Protein AF-A0A7G6Y543-F1 (afdb_monomer_lite)

Foldseek 3Di:
DDDDDPLCVVVLVVCVVVVVPVLSVVLVVDLVQAAFDPQPPVNVVVVVVCVVVPPPPPPPDDPPPCSPRHDHQDDLSSLVCSLVSSLVVLLVVLVVVLVVVVVVVVVVVVVCVVVPPPDDDPPPDFDWDDDPPPPPDTDTNVNSVVSNVCSVVSSVVSVVSSCVSSVVDDD

Structure (mmCIF, N/CA/C/O backbone):
data_AF-A0A7G6Y543-F1
#
_entry.id   AF-A0A7G6Y543-F1
#
loop_
_atom_site.group_PDB
_atom_site.id
_atom_site.type_symbol
_atom_site.label_atom_id
_atom_site.label_alt_id
_atom_site.label_comp_id
_atom_site.label_asym_id
_atom_site.label_entity_id
_atom_site.label_seq_id
_atom_site.pdbx_PDB_ins_code
_atom_site.Cartn_x
_atom_site.Cartn_y
_atom_site.Cartn_z
_atom_site.occupancy
_atom_site.B_iso_or_equiv
_atom_site.auth_seq_id
_atom_site.auth_comp_id
_atom_site.auth_asym_id
_atom_site.auth_atom_id
_atom_site.pdbx_PDB_model_num
ATOM 1 N N . MET A 1 1 ? 1.337 12.182 19.783 1.00 56.22 1 MET A N 1
ATOM 2 C CA . MET A 1 1 ? 1.439 10.966 18.945 1.00 56.22 1 MET A CA 1
ATOM 3 C C . MET A 1 1 ? 0.120 10.226 19.012 1.00 56.22 1 MET A C 1
ATOM 5 O O . MET A 1 1 ? -0.331 9.944 20.117 1.00 56.22 1 MET A O 1
ATOM 9 N N . ALA A 1 2 ? -0.499 9.945 17.866 1.00 63.97 2 ALA A N 1
ATOM 10 C CA . ALA A 1 2 ? -1.679 9.088 17.820 1.00 63.97 2 ALA A CA 1
ATOM 11 C C . ALA A 1 2 ? -1.285 7.650 18.199 1.00 63.97 2 ALA A C 1
ATOM 13 O O . ALA A 1 2 ? -0.261 7.135 17.743 1.00 63.97 2 ALA A O 1
ATOM 14 N N . ALA A 1 3 ? -2.068 7.014 19.071 1.00 79.00 3 ALA A N 1
ATOM 15 C CA . ALA A 1 3 ? -1.944 5.582 19.310 1.00 79.00 3 ALA A CA 1
ATOM 16 C C . ALA A 1 3 ? -2.518 4.829 18.102 1.00 79.00 3 ALA A C 1
ATOM 18 O O . ALA A 1 3 ? -3.533 5.245 17.543 1.00 79.00 3 ALA A O 1
ATOM 19 N N . ILE A 1 4 ? -1.864 3.737 17.709 1.00 84.12 4 ILE A N 1
ATOM 20 C CA . ILE A 1 4 ? -2.336 2.883 16.616 1.00 84.12 4 ILE A CA 1
ATOM 21 C C . ILE A 1 4 ? -3.578 2.135 17.098 1.00 84.12 4 ILE A C 1
ATOM 23 O O . ILE A 1 4 ? -3.546 1.494 18.155 1.00 84.12 4 ILE A O 1
ATOM 27 N N . ASP A 1 5 ? -4.660 2.204 16.328 1.00 88.12 5 ASP A N 1
ATOM 28 C CA . ASP A 1 5 ? -5.844 1.393 16.563 1.00 88.12 5 ASP A CA 1
ATOM 29 C C . ASP A 1 5 ? -5.482 -0.093 16.433 1.00 88.12 5 ASP A C 1
ATOM 31 O O . ASP A 1 5 ? -4.973 -0.553 15.411 1.00 88.12 5 ASP A O 1
ATOM 35 N N . ARG A 1 6 ? -5.760 -0.874 17.482 1.00 90.38 6 ARG A N 1
ATOM 36 C CA . ARG A 1 6 ? -5.457 -2.313 17.518 1.00 90.38 6 ARG A CA 1
ATOM 37 C C . ARG A 1 6 ? -6.166 -3.092 16.414 1.00 90.38 6 ARG A C 1
ATOM 39 O O . ARG A 1 6 ? -5.702 -4.162 16.037 1.00 90.38 6 ARG A O 1
ATOM 46 N N . ARG A 1 7 ? -7.264 -2.561 15.879 1.00 92.19 7 ARG A N 1
ATOM 47 C CA . ARG A 1 7 ? -7.996 -3.145 14.753 1.00 92.19 7 ARG A CA 1
ATOM 48 C C . ARG A 1 7 ? -7.193 -3.154 13.447 1.00 92.19 7 ARG A C 1
ATOM 50 O O . ARG A 1 7 ? -7.531 -3.919 12.552 1.00 92.19 7 ARG A O 1
ATOM 57 N N . LEU A 1 8 ? -6.117 -2.369 13.350 1.00 91.69 8 LEU A N 1
ATOM 58 C CA . LEU A 1 8 ? -5.184 -2.386 12.218 1.00 91.69 8 LE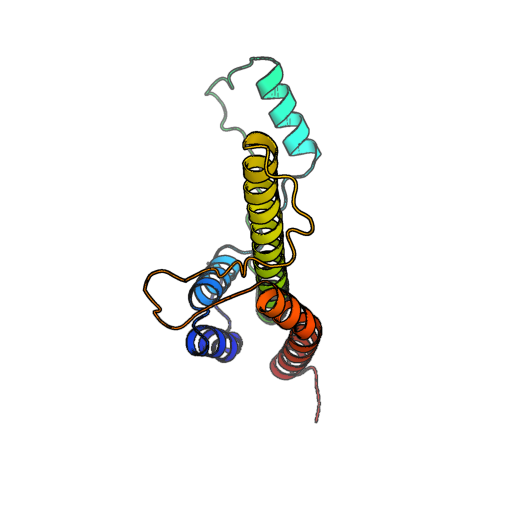U A CA 1
ATOM 59 C C . LEU A 1 8 ? -4.128 -3.494 12.300 1.00 91.69 8 LEU A C 1
ATOM 61 O O . LEU A 1 8 ? -3.477 -3.774 11.297 1.00 91.69 8 LEU A O 1
ATOM 65 N N . ILE A 1 9 ? -3.953 -4.132 13.462 1.00 92.06 9 ILE A N 1
ATOM 66 C CA . ILE A 1 9 ? -2.926 -5.168 13.658 1.00 92.06 9 ILE A CA 1
ATOM 67 C C . ILE A 1 9 ? -3.033 -6.292 12.612 1.00 92.06 9 ILE A C 1
ATOM 69 O O . ILE A 1 9 ? -2.009 -6.589 12.005 1.00 92.06 9 ILE A O 1
ATOM 73 N N . PRO A 1 10 ? -4.221 -6.851 12.296 1.00 93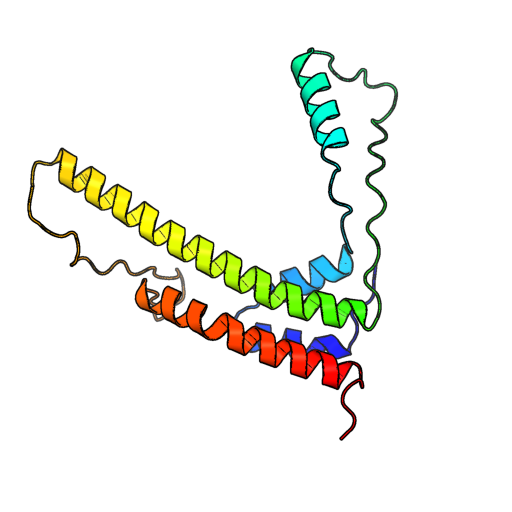.81 10 PRO A N 1
ATOM 74 C CA . PRO A 1 10 ? -4.328 -7.908 11.287 1.00 93.81 10 PRO A CA 1
ATOM 75 C C . PRO A 1 10 ? -3.854 -7.482 9.890 1.00 93.81 10 PRO A C 1
ATOM 77 O O . PRO A 1 10 ? -3.277 -8.287 9.159 1.00 93.81 10 PRO A O 1
ATOM 80 N N . LEU A 1 11 ? -4.072 -6.216 9.511 1.00 93.38 11 LEU A N 1
ATOM 81 C CA . LEU A 1 11 ? -3.586 -5.676 8.240 1.00 93.38 11 LEU A CA 1
ATOM 82 C C . LEU A 1 11 ? -2.056 -5.579 8.247 1.00 93.3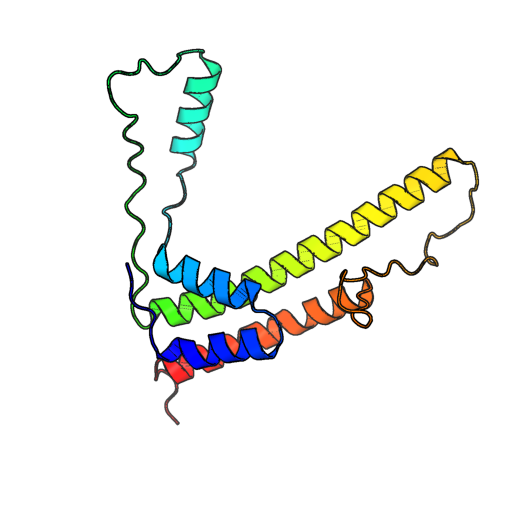8 11 LEU A C 1
ATOM 84 O O . LEU A 1 11 ? -1.414 -6.026 7.303 1.00 93.38 11 LEU A O 1
ATOM 88 N N . ILE A 1 12 ? -1.475 -5.054 9.329 1.00 92.56 12 ILE A N 1
ATOM 89 C CA . ILE A 1 12 ? -0.019 -4.937 9.503 1.00 92.56 12 ILE A CA 1
ATOM 90 C C . ILE A 1 12 ? 0.644 -6.320 9.462 1.00 92.56 12 ILE A C 1
ATOM 92 O O . ILE A 1 12 ? 1.614 -6.517 8.737 1.00 92.56 12 ILE A O 1
ATOM 96 N N . GLU A 1 13 ? 0.093 -7.294 10.188 1.00 93.56 13 GLU A N 1
ATOM 97 C CA . GLU A 1 13 ? 0.589 -8.674 10.191 1.00 93.56 13 GLU A CA 1
ATOM 98 C C . GLU A 1 13 ? 0.509 -9.310 8.801 1.00 93.56 13 GLU A C 1
ATOM 100 O O . GLU A 1 13 ? 1.435 -10.006 8.393 1.00 93.56 13 GLU A O 1
ATOM 105 N N . THR A 1 14 ? -0.562 -9.036 8.050 1.00 93.94 14 THR A N 1
ATOM 106 C CA . THR A 1 14 ? -0.708 -9.516 6.670 1.00 93.94 14 THR A CA 1
ATOM 107 C C . THR A 1 14 ? 0.370 -8.928 5.761 1.00 93.94 14 THR A C 1
ATOM 109 O O . THR A 1 14 ? 0.970 -9.672 4.992 1.00 93.94 14 THR A O 1
ATOM 112 N N . LEU A 1 15 ? 0.652 -7.624 5.867 1.00 91.62 15 LEU A N 1
ATOM 113 C CA . LEU A 1 15 ? 1.701 -6.959 5.085 1.00 91.62 15 LEU A CA 1
ATOM 114 C C . LEU A 1 15 ? 3.084 -7.558 5.373 1.00 91.62 15 LEU A C 1
ATOM 116 O O . LEU A 1 15 ? 3.800 -7.922 4.443 1.00 91.62 15 LEU A O 1
ATOM 120 N N . THR A 1 16 ? 3.428 -7.743 6.646 1.00 90.44 16 THR A N 1
ATOM 121 C CA . THR A 1 16 ? 4.675 -8.413 7.047 1.00 90.44 16 THR A CA 1
ATOM 122 C C . THR A 1 16 ? 4.728 -9.862 6.557 1.00 90.44 16 THR A C 1
ATOM 124 O O . THR A 1 16 ? 5.751 -10.304 6.042 1.00 90.44 16 THR A O 1
ATOM 127 N N . ALA A 1 17 ? 3.625 -10.612 6.640 1.00 90.88 17 ALA A N 1
ATOM 128 C CA . ALA A 1 17 ? 3.583 -12.009 6.203 1.00 90.88 17 ALA A CA 1
ATOM 129 C C . ALA A 1 17 ? 3.821 -12.187 4.692 1.00 90.88 17 ALA A C 1
ATOM 131 O O . ALA A 1 17 ? 4.316 -13.235 4.279 1.00 90.88 17 ALA A O 1
ATOM 132 N N . VAL A 1 18 ? 3.489 -11.181 3.875 1.00 88.50 18 VAL A N 1
ATOM 133 C CA . VAL A 1 18 ? 3.752 -11.180 2.425 1.00 88.50 18 VAL A CA 1
ATOM 134 C C . VAL A 1 18 ? 5.075 -10.500 2.046 1.00 88.50 18 VAL A C 1
ATOM 136 O O . VAL A 1 18 ? 5.323 -10.285 0.863 1.00 88.50 18 VAL A O 1
ATOM 139 N N . GLY A 1 19 ? 5.921 -10.149 3.022 1.00 86.19 19 GLY A N 1
ATOM 140 C CA . GLY A 1 19 ? 7.210 -9.483 2.788 1.00 86.19 19 GLY A CA 1
ATOM 141 C C . GLY A 1 19 ? 7.103 -7.990 2.455 1.00 86.19 19 GLY A C 1
ATOM 142 O O . GLY A 1 19 ? 8.082 -7.363 2.056 1.00 86.19 19 GLY A O 1
ATOM 143 N N . ALA A 1 20 ? 5.928 -7.382 2.638 1.00 89.56 20 ALA A N 1
ATOM 144 C CA . ALA A 1 20 ? 5.702 -5.948 2.468 1.00 89.56 20 ALA A CA 1
ATOM 145 C C . ALA A 1 20 ? 5.985 -5.169 3.768 1.00 89.56 20 ALA A C 1
ATOM 147 O O . ALA A 1 20 ? 5.234 -4.268 4.146 1.00 89.56 20 ALA A O 1
ATOM 148 N N . ASP A 1 21 ? 7.079 -5.503 4.461 1.00 90.88 21 ASP A N 1
ATOM 149 C CA . ASP A 1 21 ? 7.466 -4.866 5.727 1.00 90.88 21 ASP A CA 1
ATOM 150 C C . ASP A 1 21 ? 7.657 -3.359 5.579 1.00 90.88 21 ASP A C 1
ATOM 152 O O . ASP A 1 21 ? 7.256 -2.587 6.446 1.00 90.88 21 ASP A O 1
ATOM 156 N N . TRP A 1 22 ? 8.221 -2.928 4.449 1.00 92.56 22 TRP A N 1
ATOM 157 C CA . TRP A 1 22 ? 8.384 -1.514 4.120 1.00 92.56 22 TRP A CA 1
ATOM 158 C C . TRP A 1 22 ? 7.045 -0.763 4.168 1.00 92.56 22 TRP A C 1
ATOM 160 O O . TRP A 1 22 ? 6.969 0.316 4.750 1.00 92.56 22 TRP A O 1
ATOM 170 N N . LEU A 1 23 ? 5.972 -1.369 3.650 1.00 92.06 23 LEU A N 1
ATOM 171 C CA . LEU A 1 23 ? 4.641 -0.774 3.635 1.00 92.06 23 LEU A CA 1
ATOM 172 C C . LEU A 1 23 ? 4.001 -0.804 5.026 1.00 92.06 23 LEU A C 1
ATOM 174 O O . LEU A 1 23 ? 3.324 0.144 5.416 1.00 92.06 23 LEU A O 1
ATOM 178 N N . ALA A 1 24 ? 4.256 -1.856 5.809 1.00 91.19 24 ALA A N 1
ATOM 179 C CA . ALA A 1 24 ? 3.853 -1.914 7.212 1.00 91.19 24 ALA A CA 1
ATOM 180 C C . ALA A 1 24 ? 4.517 -0.797 8.043 1.00 91.19 24 ALA A C 1
ATOM 182 O O . ALA A 1 24 ? 3.853 -0.153 8.860 1.00 91.19 24 ALA A O 1
ATOM 183 N N . PHE A 1 25 ? 5.805 -0.523 7.810 1.00 90.69 25 PHE A N 1
ATOM 184 C CA . PHE A 1 25 ? 6.515 0.593 8.437 1.00 90.69 25 PHE A CA 1
ATOM 185 C C . PHE A 1 25 ? 5.954 1.950 8.000 1.00 90.69 25 PHE A C 1
ATOM 187 O O . PHE A 1 25 ? 5.662 2.777 8.867 1.00 90.69 25 PHE A O 1
ATOM 194 N N . GLU A 1 26 ? 5.762 2.166 6.695 1.00 91.50 26 GLU A N 1
ATOM 195 C CA . GLU A 1 26 ? 5.173 3.399 6.152 1.00 91.50 26 GLU A CA 1
ATOM 196 C C . GLU A 1 26 ? 3.775 3.662 6.740 1.00 91.50 26 GLU A C 1
ATOM 198 O O . GLU A 1 26 ? 3.480 4.778 7.167 1.00 91.50 26 GLU A O 1
ATOM 203 N N . LEU A 1 27 ? 2.941 2.625 6.864 1.00 91.50 27 LEU A N 1
ATOM 204 C CA . LEU A 1 27 ? 1.610 2.714 7.466 1.00 91.50 27 LEU A CA 1
ATOM 205 C C . LEU A 1 27 ? 1.664 3.201 8.922 1.00 91.50 27 LEU A C 1
ATOM 207 O O . LEU A 1 27 ? 0.945 4.121 9.316 1.00 91.50 27 LEU A O 1
ATOM 211 N N . ILE A 1 28 ? 2.519 2.574 9.734 1.00 89.94 28 ILE A N 1
ATOM 212 C CA . ILE A 1 28 ? 2.690 2.913 11.151 1.00 89.94 28 ILE A CA 1
ATOM 213 C C . ILE A 1 28 ? 3.180 4.353 11.303 1.00 89.94 28 ILE A C 1
ATOM 215 O O . ILE A 1 28 ? 2.713 5.080 12.185 1.00 89.94 28 ILE A O 1
ATOM 219 N N . ASP A 1 29 ? 4.134 4.756 10.470 1.00 88.00 29 ASP A N 1
ATOM 220 C CA . ASP A 1 29 ? 4.708 6.092 10.504 1.00 88.00 29 ASP A CA 1
ATOM 221 C C . ASP A 1 29 ? 3.694 7.150 10.050 1.00 88.00 29 ASP A C 1
ATOM 223 O O . ASP A 1 29 ? 3.484 8.134 10.757 1.00 88.00 29 ASP A O 1
ATOM 227 N N . GLY A 1 30 ? 2.965 6.905 8.959 1.00 85.94 30 GLY A N 1
ATOM 228 C CA . GLY A 1 30 ? 1.913 7.799 8.471 1.00 85.94 30 GLY A CA 1
ATOM 229 C C . GLY A 1 30 ? 0.805 8.036 9.503 1.00 85.94 30 GLY A C 1
ATOM 230 O O . GLY A 1 30 ? 0.428 9.179 9.759 1.00 85.94 30 GLY A O 1
ATOM 231 N N . ILE A 1 31 ? 0.360 6.990 10.208 1.00 87.38 31 ILE A N 1
ATOM 232 C CA . ILE A 1 31 ? -0.618 7.132 11.303 1.00 87.38 31 ILE A CA 1
ATOM 233 C C . ILE A 1 31 ? -0.052 7.963 12.459 1.00 87.38 31 ILE A C 1
ATOM 235 O O . ILE A 1 31 ? -0.760 8.780 13.052 1.00 87.38 31 ILE A O 1
ATOM 239 N N . ARG A 1 32 ? 1.222 7.754 12.810 1.00 83.44 32 ARG A N 1
ATOM 240 C CA . ARG A 1 32 ? 1.874 8.475 13.914 1.00 83.44 32 ARG A CA 1
ATOM 241 C C . ARG A 1 32 ? 2.095 9.947 13.599 1.00 83.44 32 ARG A C 1
ATOM 243 O O . ARG A 1 32 ? 1.949 10.762 14.515 1.00 83.44 32 ARG A O 1
ATOM 250 N N . ARG A 1 33 ? 2.458 10.258 12.353 1.00 81.31 33 ARG A N 1
ATOM 251 C CA . ARG A 1 33 ? 2.661 11.620 11.849 1.00 81.31 33 ARG A CA 1
ATOM 252 C C . ARG A 1 33 ? 1.340 12.369 11.709 1.00 81.31 33 ARG A C 1
ATOM 254 O O . ARG A 1 33 ? 1.297 13.538 12.066 1.00 81.31 33 ARG A O 1
ATOM 261 N N . GLY A 1 34 ? 0.265 11.686 11.313 1.00 72.50 34 GLY A N 1
ATOM 262 C CA . GLY A 1 34 ? -1.037 12.300 11.052 1.00 72.50 34 GLY A CA 1
ATOM 263 C C . GLY A 1 34 ? -1.137 12.859 9.630 1.00 72.50 34 GLY A C 1
ATOM 264 O O . GLY A 1 34 ? -0.227 12.694 8.821 1.00 72.50 34 GLY A O 1
ATOM 265 N N . ARG A 1 35 ? -2.257 13.514 9.304 1.00 67.06 35 ARG A N 1
ATOM 266 C CA . ARG A 1 35 ? -2.423 14.172 8.001 1.00 67.06 35 ARG A CA 1
ATOM 267 C C . ARG A 1 35 ? -1.601 15.454 7.987 1.00 67.06 35 ARG A C 1
ATOM 269 O O . ARG A 1 35 ? -1.948 16.416 8.675 1.00 67.06 35 ARG A O 1
ATOM 276 N N . GLU A 1 36 ? -0.522 15.459 7.214 1.00 64.31 36 GLU A N 1
ATOM 277 C CA . GLU A 1 36 ? 0.170 16.694 6.863 1.00 64.31 36 GLU A CA 1
ATOM 278 C C . GLU A 1 36 ? -0.792 17.559 6.041 1.00 64.31 36 GLU A C 1
ATOM 280 O O . GLU A 1 36 ? -1.474 17.076 5.136 1.00 64.31 36 GLU A O 1
ATOM 285 N N . THR A 1 37 ? -0.920 18.833 6.406 1.00 55.25 37 THR A N 1
ATOM 286 C CA . THR A 1 37 ? -1.742 19.758 5.623 1.00 55.25 37 THR A CA 1
ATOM 287 C C . THR A 1 37 ? -0.948 20.097 4.371 1.00 55.25 37 THR A C 1
ATOM 289 O O . THR A 1 37 ? 0.147 20.642 4.493 1.00 55.25 37 THR A O 1
ATOM 292 N N . GLU A 1 38 ? -1.469 19.754 3.190 1.00 50.88 38 GLU A N 1
ATOM 293 C CA . GLU A 1 38 ? -0.825 20.100 1.920 1.00 50.88 38 GLU A CA 1
ATOM 294 C C . GLU A 1 38 ? -0.497 21.599 1.887 1.00 50.88 38 GLU A C 1
ATOM 296 O O . GLU A 1 38 ? -1.345 22.449 2.187 1.00 50.88 38 GLU A O 1
ATOM 301 N N . GLU A 1 39 ? 0.746 21.934 1.530 1.00 51.00 39 GLU A N 1
ATOM 302 C CA . GLU A 1 39 ? 1.127 23.320 1.289 1.00 51.00 39 GLU A CA 1
ATOM 303 C C . GLU A 1 39 ? 0.238 23.883 0.181 1.00 51.00 39 GLU A C 1
ATOM 305 O O . GLU A 1 39 ? 0.263 23.433 -0.966 1.00 51.00 39 GLU A O 1
ATOM 310 N N . THR A 1 40 ? -0.573 24.883 0.525 1.00 52.66 40 THR A N 1
ATOM 311 C CA . THR A 1 40 ? -1.443 25.523 -0.463 1.00 52.66 40 THR A CA 1
ATOM 312 C C . THR A 1 40 ? -0.610 26.069 -1.637 1.00 52.66 40 THR A C 1
ATOM 314 O O . THR A 1 40 ? 0.507 26.552 -1.426 1.00 52.66 40 THR A O 1
ATOM 317 N N . PRO A 1 41 ? -1.134 26.065 -2.878 1.00 55.50 41 PRO A N 1
ATOM 318 C CA . PRO A 1 41 ? -0.431 26.606 -4.046 1.00 55.50 41 PRO A CA 1
ATOM 319 C C . PRO A 1 41 ? 0.072 28.045 -3.848 1.00 55.50 41 PRO A C 1
ATOM 321 O O . PRO A 1 41 ? 1.100 28.431 -4.410 1.00 55.50 41 PRO A O 1
ATOM 324 N N . ASP A 1 42 ? -0.624 28.819 -3.013 1.00 55.59 42 ASP A N 1
ATOM 325 C CA . ASP A 1 42 ? -0.241 30.175 -2.629 1.00 55.59 42 ASP A CA 1
ATOM 326 C C . ASP A 1 42 ? 1.018 30.216 -1.750 1.00 55.59 42 ASP A C 1
ATOM 328 O O . ASP A 1 42 ? 1.865 31.083 -1.973 1.00 55.59 42 ASP A O 1
ATOM 332 N N . ALA A 1 43 ? 1.199 29.258 -0.832 1.00 57.03 43 ALA A N 1
ATOM 333 C CA . ALA A 1 43 ? 2.407 29.124 -0.011 1.00 57.03 43 ALA A CA 1
ATOM 334 C C . ALA A 1 43 ? 3.639 28.777 -0.870 1.00 57.03 43 ALA A C 1
ATOM 336 O O . ALA A 1 43 ? 4.703 29.390 -0.741 1.00 57.03 43 ALA A O 1
ATOM 337 N N . LEU A 1 44 ? 3.469 27.879 -1.845 1.00 57.97 44 LEU A N 1
ATOM 338 C CA . LEU A 1 44 ? 4.511 27.551 -2.823 1.00 57.97 44 LEU A CA 1
ATOM 339 C C . LEU A 1 44 ? 4.839 28.745 -3.733 1.00 57.97 44 LEU A C 1
ATOM 341 O O . LEU A 1 44 ? 6.002 28.975 -4.079 1.00 57.97 44 LEU A O 1
ATOM 345 N N . ALA A 1 45 ? 3.833 29.529 -4.131 1.00 63.44 45 ALA A N 1
ATOM 346 C CA . ALA A 1 45 ? 4.025 30.725 -4.944 1.00 63.44 45 ALA A CA 1
ATOM 347 C C . ALA A 1 45 ? 4.740 31.852 -4.178 1.00 63.44 45 ALA A C 1
ATOM 349 O O . ALA A 1 45 ? 5.562 32.551 -4.782 1.00 63.44 45 ALA A O 1
ATOM 350 N N . SER A 1 46 ? 4.473 32.023 -2.877 1.00 59.78 46 SER A N 1
ATOM 351 C CA . SER A 1 46 ? 5.200 32.979 -2.030 1.00 59.78 46 SER A CA 1
ATOM 352 C C . SER A 1 46 ? 6.661 32.580 -1.854 1.00 59.78 46 SER A C 1
ATOM 354 O O . SER A 1 46 ? 7.535 33.388 -2.166 1.00 59.78 46 SER A O 1
ATOM 356 N N . SER A 1 47 ? 6.951 31.321 -1.513 1.00 59.22 47 SER A N 1
ATOM 357 C CA . SER A 1 47 ? 8.334 30.856 -1.332 1.00 59.22 47 SER A CA 1
ATOM 358 C C . SER A 1 47 ? 9.145 30.917 -2.632 1.00 59.22 47 SER A C 1
ATOM 360 O O . SER A 1 47 ? 10.323 31.275 -2.633 1.00 59.22 47 SER A O 1
ATOM 362 N N . ARG A 1 48 ? 8.508 30.658 -3.786 1.00 61.31 48 ARG A N 1
ATOM 363 C CA . ARG A 1 48 ? 9.140 30.830 -5.107 1.00 61.31 48 ARG A CA 1
ATOM 364 C C . ARG A 1 48 ? 9.429 32.296 -5.446 1.00 61.31 48 ARG A C 1
ATOM 366 O O . ARG A 1 48 ? 10.429 32.563 -6.114 1.00 61.31 48 ARG A O 1
ATOM 373 N N . ARG A 1 49 ? 8.583 33.246 -5.026 1.00 62.00 49 ARG A N 1
ATOM 374 C CA . ARG A 1 49 ? 8.836 34.690 -5.216 1.00 62.00 49 ARG A CA 1
ATOM 375 C C . ARG A 1 49 ? 9.965 35.191 -4.322 1.00 62.00 49 ARG A C 1
ATOM 377 O O . ARG A 1 49 ? 10.807 35.938 -4.810 1.00 62.00 49 ARG A O 1
ATOM 384 N N . GLU A 1 50 ? 10.011 34.751 -3.070 1.00 59.81 50 GLU A N 1
ATOM 385 C CA . GLU A 1 50 ? 11.057 35.119 -2.106 1.00 59.81 50 GLU A CA 1
ATOM 386 C C . GLU A 1 50 ? 12.447 34.670 -2.585 1.00 59.81 50 GLU A C 1
ATOM 388 O O . GLU A 1 50 ? 13.370 35.480 -2.661 1.00 59.81 50 GLU A O 1
ATOM 393 N N . LEU A 1 51 ? 12.571 33.421 -3.054 1.00 58.81 51 LEU A N 1
ATOM 394 C CA . LEU A 1 51 ? 13.812 32.904 -3.645 1.00 58.81 51 LEU A CA 1
ATOM 395 C C . LEU A 1 51 ? 14.217 33.639 -4.933 1.00 58.81 51 LEU A C 1
ATOM 397 O O . LEU A 1 51 ? 15.402 33.874 -5.168 1.00 58.81 51 LEU A O 1
ATOM 401 N N . ARG A 1 52 ? 13.246 34.014 -5.779 1.00 62.06 52 ARG A N 1
ATOM 402 C CA . ARG A 1 52 ? 13.506 34.712 -7.050 1.00 62.06 52 ARG A CA 1
ATOM 403 C C . ARG A 1 52 ? 13.954 36.165 -6.851 1.00 62.06 52 ARG A C 1
ATOM 405 O O . ARG A 1 52 ? 14.696 36.672 -7.688 1.00 62.06 52 ARG A O 1
ATOM 412 N N . ASN A 1 53 ? 13.539 36.817 -5.767 1.00 66.12 53 ASN A N 1
ATOM 413 C CA . ASN A 1 53 ? 13.875 38.215 -5.485 1.00 66.12 53 ASN A CA 1
ATOM 414 C C . ASN A 1 53 ? 15.223 38.396 -4.764 1.00 66.12 53 ASN A C 1
ATOM 416 O O . ASN A 1 53 ? 15.634 39.530 -4.532 1.00 66.12 53 ASN A O 1
ATOM 420 N N . GLY A 1 54 ? 15.930 37.309 -4.429 1.00 51.00 54 GLY A N 1
ATOM 421 C CA . GLY A 1 54 ? 17.253 37.376 -3.798 1.00 51.00 54 GLY A CA 1
ATOM 422 C C . GLY A 1 54 ? 17.242 37.940 -2.374 1.00 51.00 54 GLY A C 1
ATOM 423 O O . GLY A 1 54 ? 18.304 38.214 -1.815 1.00 51.00 54 GLY A O 1
ATOM 424 N N . GLU A 1 55 ? 16.063 38.102 -1.772 1.00 54.06 55 GLU A N 1
ATOM 425 C CA . GLU A 1 55 ? 15.935 38.419 -0.358 1.00 54.06 55 GLU A CA 1
ATOM 426 C C . GLU A 1 55 ? 16.280 37.152 0.423 1.00 54.06 55 GLU A C 1
ATOM 428 O O . GLU A 1 55 ? 15.452 36.266 0.617 1.00 54.06 55 GLU A O 1
ATOM 433 N N . GLN A 1 56 ? 17.536 37.043 0.867 1.00 50.47 56 GLN A N 1
ATOM 434 C CA . GLN A 1 56 ? 17.826 36.148 1.980 1.00 50.47 56 GLN A CA 1
ATOM 435 C C . GLN A 1 56 ? 16.880 36.539 3.119 1.00 50.47 56 GLN A C 1
ATOM 437 O O . GLN A 1 56 ? 16.865 37.722 3.489 1.00 50.47 56 GLN A O 1
ATOM 442 N N . PRO A 1 57 ? 16.102 35.595 3.678 1.00 49.50 57 PRO A N 1
ATOM 443 C CA . PRO A 1 57 ? 15.278 35.894 4.829 1.00 49.50 57 PRO A CA 1
ATOM 444 C C . PRO A 1 57 ? 16.219 36.421 5.907 1.00 49.50 57 PRO A C 1
ATOM 446 O O . PRO A 1 57 ? 17.127 35.721 6.363 1.00 49.50 57 PRO A O 1
ATOM 449 N N . LYS A 1 58 ? 16.062 37.701 6.263 1.00 46.38 58 LYS A N 1
ATOM 450 C CA . LYS A 1 58 ? 16.743 38.262 7.426 1.00 46.38 58 LYS A CA 1
ATOM 451 C C . LYS A 1 58 ? 16.379 37.344 8.581 1.00 46.38 58 LYS A C 1
ATOM 453 O O . LYS A 1 58 ? 15.199 37.156 8.857 1.00 46.38 58 LYS A O 1
ATOM 458 N N . ALA A 1 59 ? 17.389 36.745 9.203 1.00 46.50 59 ALA A N 1
ATOM 459 C CA . ALA A 1 59 ? 17.269 35.831 10.333 1.00 46.50 59 ALA A CA 1
ATOM 460 C C . ALA A 1 59 ? 16.768 36.567 11.595 1.00 46.50 59 ALA A C 1
ATOM 462 O O . ALA A 1 59 ? 17.460 36.674 12.604 1.00 46.50 59 ALA A O 1
ATOM 463 N N . THR A 1 60 ? 15.5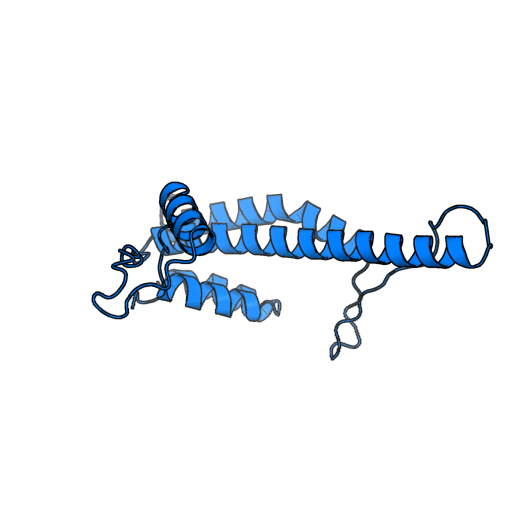89 37.175 11.515 1.00 44.25 60 THR A N 1
ATOM 464 C CA . THR A 1 60 ? 14.954 37.957 12.574 1.00 44.25 60 THR A CA 1
ATOM 465 C C . THR A 1 60 ? 13.446 37.845 12.388 1.00 44.25 60 THR A C 1
ATOM 467 O O . THR A 1 60 ? 12.805 38.667 11.740 1.00 44.25 60 THR A O 1
ATOM 470 N N . GLY A 1 61 ? 12.907 36.762 12.940 1.00 41.38 61 GLY A N 1
ATOM 471 C CA . GLY A 1 61 ? 11.542 36.298 12.734 1.00 41.38 61 GLY A CA 1
ATOM 472 C C . GLY A 1 61 ? 11.597 34.986 11.975 1.00 41.38 61 GLY A C 1
ATOM 473 O O . GLY A 1 61 ? 11.771 34.988 10.762 1.00 41.38 61 GLY A O 1
ATOM 474 N N . GLU A 1 62 ? 11.513 33.871 12.703 1.00 36.59 62 GLU A N 1
ATOM 475 C CA . GLU A 1 62 ? 11.228 32.563 12.111 1.00 36.59 62 GLU A CA 1
ATOM 476 C C . GLU A 1 62 ? 10.148 32.758 11.038 1.00 36.59 62 GLU A C 1
ATOM 478 O O . GLU A 1 62 ? 9.135 33.405 11.342 1.00 36.59 62 GLU A O 1
ATOM 483 N N . PRO A 1 63 ? 10.331 32.275 9.793 1.00 43.25 63 PRO A N 1
ATOM 484 C CA . PRO A 1 63 ? 9.205 32.180 8.893 1.00 43.25 63 PRO A CA 1
ATOM 485 C C . PRO A 1 63 ? 8.190 31.330 9.640 1.00 43.25 63 PRO A C 1
ATOM 487 O O . PRO A 1 63 ? 8.386 30.132 9.842 1.00 43.25 63 PRO A O 1
ATOM 490 N N . LYS A 1 64 ? 7.121 31.972 10.112 1.00 43.62 64 LYS A N 1
ATOM 491 C CA . LYS A 1 64 ? 5.917 31.302 10.573 1.00 43.62 64 LYS A CA 1
ATOM 492 C C . LYS A 1 64 ? 5.280 30.725 9.311 1.00 43.62 64 LYS A C 1
ATOM 494 O O . LYS A 1 64 ? 4.238 31.180 8.853 1.00 43.62 64 LYS A O 1
ATOM 499 N N . LEU A 1 65 ? 5.945 29.726 8.727 1.00 44.69 65 LEU A N 1
ATOM 500 C CA . LEU A 1 65 ? 5.266 28.605 8.125 1.00 44.69 65 LEU A CA 1
ATOM 501 C C . LEU A 1 65 ? 4.355 28.139 9.248 1.00 44.69 65 LEU A C 1
ATOM 503 O O . LEU A 1 65 ? 4.778 27.456 10.179 1.00 44.69 65 LEU A O 1
ATOM 507 N N . ILE A 1 66 ? 3.109 28.600 9.224 1.00 48.44 66 ILE A N 1
ATOM 508 C CA . ILE A 1 66 ? 2.041 27.908 9.918 1.00 48.44 66 ILE A CA 1
ATOM 509 C C . ILE A 1 66 ? 1.889 26.617 9.109 1.00 48.44 66 ILE A C 1
ATOM 511 O O . ILE A 1 66 ? 0.969 26.478 8.312 1.00 48.44 66 ILE A O 1
ATOM 515 N N . ALA A 1 67 ? 2.869 25.715 9.232 1.00 49.12 67 ALA A N 1
ATOM 516 C CA . ALA A 1 67 ? 2.679 24.315 8.947 1.00 49.12 67 ALA A CA 1
ATOM 517 C C . ALA A 1 67 ? 1.582 23.938 9.929 1.00 49.12 67 ALA A C 1
ATOM 519 O O . ALA A 1 67 ? 1.816 23.877 11.138 1.00 49.12 67 ALA A O 1
ATOM 520 N N . ALA A 1 68 ? 0.347 23.903 9.429 1.00 55.38 68 ALA A N 1
ATOM 521 C CA . ALA A 1 68 ? -0.792 23.536 10.238 1.00 55.38 68 ALA A CA 1
ATOM 522 C C . ALA A 1 68 ? -0.431 22.221 10.927 1.00 55.38 68 ALA A C 1
ATOM 524 O O . ALA A 1 68 ? 0.055 21.294 10.272 1.00 55.38 68 ALA A O 1
ATOM 525 N N . GLU A 1 69 ? -0.561 22.202 12.257 1.00 56.75 69 GLU A N 1
ATOM 526 C CA . GLU A 1 69 ? -0.166 21.043 13.047 1.00 56.75 69 GLU A CA 1
ATOM 527 C C . GLU A 1 69 ? -0.838 19.803 12.448 1.00 56.75 69 GLU A C 1
ATOM 529 O O . GLU A 1 69 ? -2.048 19.839 12.188 1.00 56.75 69 GLU A O 1
ATOM 534 N N . PRO A 1 70 ? -0.070 18.740 12.162 1.00 62.75 70 PRO A N 1
ATOM 535 C CA . PRO A 1 70 ? -0.609 17.587 11.472 1.00 62.75 70 PRO A CA 1
ATOM 536 C C . PRO A 1 70 ? -1.773 17.017 12.276 1.00 62.75 70 PRO A C 1
ATOM 538 O O . PRO A 1 70 ? -1.678 16.794 13.489 1.00 62.75 70 PRO A O 1
ATOM 541 N N . GLN A 1 71 ? -2.903 16.819 11.599 1.00 70.06 71 GLN A N 1
ATOM 542 C CA . GLN A 1 71 ? -4.112 16.379 12.277 1.00 70.06 71 GLN A CA 1
ATOM 543 C C . GLN A 1 71 ? -3.982 14.891 12.605 1.00 70.06 71 GLN A C 1
ATOM 545 O O . GLN A 1 71 ? -3.741 14.083 11.698 1.00 70.06 71 GLN A O 1
ATOM 550 N N . PRO A 1 72 ? -4.130 14.494 13.881 1.00 71.56 72 PRO A N 1
ATOM 551 C CA . PRO A 1 72 ? -4.068 13.092 14.245 1.00 71.56 72 PRO A CA 1
ATOM 552 C C . PRO A 1 72 ? -5.227 12.350 13.583 1.00 71.56 72 PRO A C 1
ATOM 554 O O . PRO A 1 72 ? -6.376 12.780 13.651 1.00 71.56 72 PRO A O 1
ATOM 557 N N . ILE A 1 73 ? -4.924 11.212 12.969 1.00 78.06 73 ILE A N 1
ATOM 558 C CA . ILE A 1 73 ? -5.937 10.303 12.440 1.00 78.06 73 ILE A CA 1
ATOM 559 C C . ILE A 1 73 ? -6.419 9.450 13.618 1.00 78.06 73 ILE A C 1
ATOM 561 O O . ILE A 1 73 ? -5.586 8.900 14.344 1.00 78.06 73 ILE A O 1
ATOM 565 N N . VAL A 1 74 ? -7.728 9.352 13.862 1.00 81.38 74 VAL A N 1
ATOM 566 C CA . VAL A 1 74 ? -8.269 8.716 15.079 1.00 81.38 74 VAL A CA 1
ATOM 567 C C . VAL A 1 74 ? -9.334 7.676 14.736 1.00 81.38 74 VAL A C 1
ATOM 569 O O . VAL A 1 74 ? -10.205 7.919 13.910 1.00 81.38 74 VAL A O 1
ATOM 572 N N . GLY A 1 75 ? -9.286 6.524 15.412 1.00 82.69 75 GLY A N 1
ATOM 573 C CA . GLY A 1 75 ? -10.341 5.509 15.359 1.00 82.69 75 GLY A CA 1
ATOM 574 C C . GLY A 1 75 ? -10.618 5.002 13.944 1.00 82.69 75 GLY A C 1
ATOM 575 O O . GLY A 1 75 ? -9.712 4.537 13.257 1.00 82.69 75 GLY A O 1
ATOM 576 N N . ASP A 1 76 ? -11.874 5.098 13.511 1.00 86.25 76 ASP A N 1
ATOM 577 C CA . ASP A 1 76 ? -12.320 4.604 12.203 1.00 86.25 76 ASP A CA 1
ATOM 578 C C . ASP A 1 76 ? -11.640 5.315 11.024 1.00 86.25 76 ASP A C 1
ATOM 580 O O . ASP A 1 76 ? -11.412 4.682 9.991 1.00 86.25 76 ASP A O 1
ATOM 584 N N . ASP A 1 77 ? -11.214 6.570 11.202 1.00 85.62 77 ASP A N 1
ATOM 585 C CA . ASP A 1 77 ? -10.458 7.303 10.184 1.00 85.62 77 ASP A CA 1
ATOM 586 C C . ASP A 1 77 ? -9.069 6.690 9.965 1.00 85.62 77 ASP A C 1
ATOM 588 O O . ASP A 1 77 ? -8.527 6.796 8.866 1.00 85.62 77 ASP A O 1
ATOM 592 N N . GLN A 1 78 ? -8.482 6.036 10.983 1.00 89.75 78 GLN A N 1
ATOM 593 C CA . GLN A 1 78 ? -7.207 5.324 10.816 1.00 89.75 78 GLN A CA 1
ATOM 594 C C . GLN A 1 78 ? -7.389 4.103 9.928 1.00 89.75 78 GLN A C 1
ATOM 596 O O . GLN A 1 78 ? -6.516 3.811 9.119 1.00 89.75 78 GLN A O 1
ATOM 601 N N . ILE A 1 79 ? -8.520 3.408 10.066 1.00 89.50 79 ILE A N 1
ATOM 602 C CA . ILE A 1 79 ? -8.842 2.223 9.270 1.00 89.50 79 ILE A CA 1
ATOM 603 C C . ILE A 1 79 ? -9.076 2.623 7.818 1.00 89.50 79 ILE A C 1
ATOM 605 O O . ILE A 1 79 ? -8.486 2.028 6.921 1.00 89.50 79 ILE A O 1
ATOM 609 N N . GLU A 1 80 ? -9.888 3.654 7.590 1.00 90.44 80 GLU A N 1
ATOM 610 C CA . GLU A 1 80 ? -10.169 4.151 6.244 1.00 90.44 80 GLU A CA 1
ATOM 611 C C . GLU A 1 80 ? -8.899 4.642 5.548 1.00 90.44 80 GLU A C 1
ATOM 613 O O . GLU A 1 80 ? -8.569 4.186 4.449 1.00 90.44 80 GLU A O 1
ATOM 618 N N . TRP A 1 81 ? -8.136 5.498 6.232 1.00 92.12 81 TRP A N 1
ATOM 619 C CA . TRP A 1 81 ? -6.867 5.999 5.721 1.00 92.12 81 TRP A CA 1
ATOM 620 C C . TRP A 1 81 ? -5.892 4.860 5.413 1.00 92.12 81 TRP A C 1
ATOM 622 O O . TRP A 1 81 ? -5.319 4.840 4.330 1.00 92.12 81 TRP A O 1
ATOM 632 N N . ALA A 1 82 ? -5.747 3.885 6.315 1.00 91.69 82 ALA A N 1
ATOM 633 C CA . ALA A 1 82 ? -4.847 2.748 6.134 1.00 91.69 82 ALA A CA 1
ATOM 634 C C . ALA A 1 82 ? -5.194 1.931 4.885 1.00 91.69 82 ALA A C 1
ATOM 636 O O . ALA A 1 82 ? -4.309 1.598 4.098 1.00 91.69 82 ALA A O 1
ATOM 637 N N . THR A 1 83 ? -6.479 1.625 4.683 1.00 92.31 83 THR A N 1
ATOM 638 C CA . THR A 1 83 ? -6.918 0.852 3.513 1.00 92.31 83 THR A CA 1
ATOM 639 C C . THR A 1 83 ? -6.672 1.574 2.201 1.00 92.31 83 THR A C 1
ATOM 641 O O . THR A 1 83 ? -6.202 0.958 1.244 1.00 92.31 83 THR A O 1
ATOM 644 N N . GLN A 1 84 ? -6.937 2.879 2.172 1.00 92.44 84 GLN A N 1
ATOM 645 C CA . GLN A 1 84 ? -6.701 3.696 0.993 1.00 92.44 84 GLN A CA 1
ATOM 646 C C . GLN A 1 84 ? -5.200 3.822 0.712 1.00 92.44 84 GLN A C 1
ATOM 648 O O . GLN A 1 84 ? -4.760 3.574 -0.407 1.00 92.44 84 GLN A O 1
ATOM 653 N N . TYR A 1 85 ? -4.410 4.114 1.749 1.00 92.69 85 TYR A N 1
ATOM 654 C CA . TYR A 1 85 ? -2.965 4.278 1.654 1.00 92.69 85 TYR A CA 1
ATOM 655 C C . TYR A 1 85 ? -2.271 3.025 1.117 1.00 92.69 85 TYR A C 1
ATOM 657 O O . TYR A 1 85 ? -1.462 3.125 0.202 1.00 92.69 85 TYR A O 1
ATOM 665 N N . VAL A 1 86 ? -2.614 1.838 1.631 1.00 93.56 86 VAL A N 1
ATOM 666 C CA . VAL A 1 86 ? -2.037 0.568 1.157 1.00 93.56 86 VAL A CA 1
ATOM 667 C C . VAL A 1 86 ? -2.307 0.360 -0.331 1.00 93.56 86 VAL A C 1
ATOM 669 O O . VAL A 1 86 ? -1.391 0.019 -1.078 1.00 93.56 86 VAL A O 1
ATOM 672 N N . ALA A 1 87 ? -3.548 0.568 -0.774 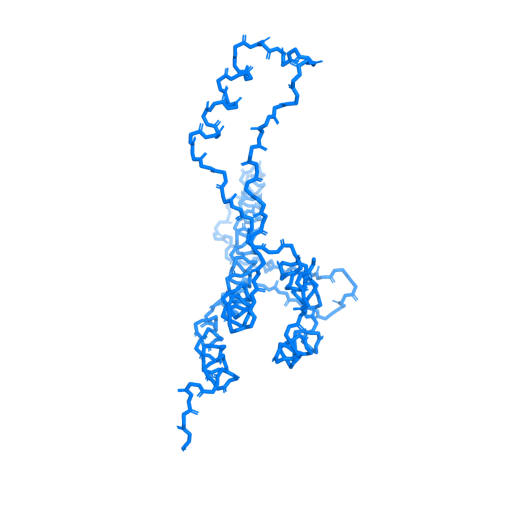1.00 93.31 87 ALA A N 1
ATOM 673 C CA . ALA A 1 87 ? -3.909 0.364 -2.170 1.00 93.31 87 ALA A CA 1
ATOM 674 C C . ALA A 1 87 ? -3.250 1.391 -3.101 1.00 93.31 87 ALA A C 1
ATOM 676 O O . ALA A 1 87 ? -2.720 1.012 -4.144 1.00 93.31 87 ALA A O 1
ATOM 677 N N . ASP A 1 88 ? -3.268 2.669 -2.718 1.00 93.25 88 ASP A N 1
ATOM 678 C CA . ASP A 1 88 ? -2.669 3.754 -3.499 1.00 93.25 88 ASP A CA 1
ATOM 679 C C . ASP A 1 88 ? -1.156 3.583 -3.600 1.00 93.25 88 ASP A C 1
ATOM 681 O O . ASP A 1 88 ? -0.595 3.663 -4.689 1.00 93.25 88 ASP A O 1
ATOM 685 N N . ARG A 1 89 ? -0.494 3.273 -2.481 1.00 93.44 89 ARG A N 1
ATOM 686 C CA . ARG A 1 89 ? 0.957 3.124 -2.443 1.00 93.44 89 ARG A CA 1
ATOM 687 C C . ARG A 1 89 ? 1.433 1.952 -3.295 1.00 93.44 89 ARG A C 1
ATOM 689 O O . ARG A 1 89 ? 2.406 2.109 -4.025 1.00 93.44 89 ARG A O 1
ATOM 696 N N . LEU A 1 90 ? 0.737 0.814 -3.251 1.00 91.88 90 LEU A N 1
ATOM 697 C CA . LEU A 1 90 ? 1.054 -0.336 -4.103 1.00 91.88 90 LEU A CA 1
ATOM 698 C C . LEU A 1 90 ? 0.843 -0.033 -5.591 1.00 91.88 90 LEU A C 1
ATOM 700 O O . LEU A 1 90 ? 1.681 -0.415 -6.403 1.00 91.88 90 LEU A O 1
ATOM 704 N N . ASP A 1 91 ? -0.237 0.664 -5.951 1.00 91.81 91 ASP A N 1
ATOM 705 C CA . ASP A 1 91 ? -0.489 1.071 -7.339 1.00 91.81 91 ASP A CA 1
ATOM 706 C C . ASP A 1 91 ? 0.602 2.028 -7.843 1.00 91.81 91 ASP A C 1
ATOM 708 O O . ASP A 1 91 ? 1.180 1.796 -8.903 1.00 91.81 91 ASP A O 1
ATOM 712 N N . SER A 1 92 ? 0.978 3.034 -7.042 1.00 91.06 92 SER A N 1
ATOM 713 C CA . SER A 1 92 ? 2.080 3.946 -7.372 1.00 91.06 92 SER A CA 1
ATOM 714 C C . SER A 1 92 ? 3.416 3.221 -7.518 1.00 91.06 92 SER A C 1
ATOM 716 O O . SER A 1 92 ? 4.139 3.471 -8.475 1.00 91.06 92 SER A O 1
ATOM 718 N N . THR A 1 93 ? 3.752 2.288 -6.623 1.00 90.56 93 THR A N 1
ATOM 719 C CA . THR A 1 93 ? 4.998 1.513 -6.737 1.00 90.56 93 THR A CA 1
ATOM 720 C C . THR A 1 93 ? 5.016 0.640 -7.997 1.00 90.56 93 THR A C 1
ATOM 722 O O . THR A 1 93 ? 6.057 0.510 -8.641 1.00 90.56 93 THR A O 1
ATOM 725 N N . LEU A 1 94 ? 3.878 0.058 -8.386 1.00 88.50 94 LEU A N 1
ATOM 726 C CA . LEU A 1 94 ? 3.766 -0.698 -9.637 1.00 88.50 94 LEU A CA 1
ATOM 727 C C . LEU A 1 94 ? 3.868 0.202 -10.873 1.00 88.50 94 LEU A C 1
ATOM 729 O O . LEU A 1 94 ? 4.467 -0.195 -11.871 1.00 88.50 94 LEU A O 1
ATOM 733 N N . GLU A 1 95 ? 3.321 1.413 -10.809 1.00 89.06 95 GLU A N 1
ATOM 734 C CA . GLU A 1 95 ? 3.450 2.413 -11.867 1.00 89.06 95 GLU A CA 1
ATOM 735 C C . GLU A 1 95 ? 4.894 2.909 -12.020 1.00 89.06 95 GLU A C 1
ATOM 737 O O . GLU A 1 95 ? 5.411 2.960 -13.135 1.00 89.06 95 GLU A O 1
ATOM 742 N N . GLU A 1 96 ? 5.583 3.181 -10.911 1.00 87.69 96 GLU A N 1
ATOM 743 C CA . GLU A 1 96 ? 7.014 3.502 -10.899 1.00 87.69 96 GLU A CA 1
ATOM 744 C C . GLU A 1 96 ? 7.847 2.356 -11.494 1.00 87.69 96 GLU A C 1
ATOM 746 O O . GLU A 1 96 ? 8.760 2.593 -12.289 1.00 87.69 96 GLU A O 1
ATOM 751 N N . LEU A 1 97 ? 7.514 1.101 -11.171 1.00 85.94 97 LEU A N 1
ATOM 752 C CA . LEU A 1 97 ? 8.175 -0.071 -11.744 1.00 85.94 97 LEU A CA 1
ATOM 753 C C . LEU A 1 97 ? 7.938 -0.184 -13.259 1.00 85.94 97 LEU A C 1
ATOM 755 O O . LEU A 1 97 ? 8.879 -0.469 -14.003 1.00 85.94 97 LEU A O 1
ATOM 759 N N . ALA A 1 98 ? 6.714 0.066 -13.730 1.00 84.62 98 ALA A N 1
ATOM 760 C CA . ALA A 1 98 ? 6.398 0.087 -15.158 1.00 84.62 98 ALA A CA 1
ATOM 761 C C . ALA A 1 98 ? 7.190 1.184 -15.890 1.00 84.62 98 ALA A C 1
ATOM 763 O O . ALA A 1 98 ? 7.847 0.902 -16.894 1.00 84.62 98 ALA A O 1
ATOM 764 N N . ALA A 1 99 ? 7.232 2.397 -15.334 1.00 83.69 99 ALA A N 1
ATOM 765 C CA . ALA A 1 99 ? 8.030 3.497 -15.873 1.00 83.69 99 ALA A CA 1
ATOM 766 C C . ALA A 1 99 ? 9.535 3.165 -15.903 1.00 83.69 99 ALA A C 1
ATOM 768 O O . ALA A 1 99 ? 10.238 3.521 -16.849 1.00 83.69 99 ALA A O 1
ATOM 769 N N . CYS A 1 100 ? 10.053 2.443 -14.903 1.00 83.62 100 CYS A N 1
ATOM 770 C CA . CYS A 1 100 ? 11.427 1.935 -14.924 1.00 83.62 100 CYS A CA 1
ATOM 771 C C . CYS A 1 100 ? 11.673 0.991 -16.109 1.00 83.62 100 CYS A C 1
ATOM 773 O O . CYS A 1 100 ? 12.706 1.110 -16.767 1.00 83.62 100 CYS A O 1
ATOM 775 N N . PHE A 1 101 ? 10.740 0.086 -16.420 1.00 82.25 101 PHE A N 1
ATOM 776 C CA . PHE A 1 101 ? 10.866 -0.788 -17.587 1.00 82.25 101 PHE A CA 1
ATOM 777 C C . PHE A 1 101 ? 10.857 -0.019 -18.912 1.00 82.25 101 PHE A C 1
ATOM 779 O O . PHE A 1 101 ? 11.683 -0.320 -19.772 1.00 82.25 101 PHE A O 1
ATOM 786 N N . GLU A 1 102 ? 9.981 0.976 -19.064 1.00 82.31 102 GLU A N 1
ATOM 787 C CA . GLU A 1 102 ? 9.933 1.841 -20.254 1.00 82.31 102 GLU A CA 1
ATOM 788 C C . GLU A 1 102 ? 11.226 2.653 -20.425 1.00 82.31 102 GLU A C 1
ATOM 790 O O . GLU A 1 102 ? 11.766 2.773 -21.525 1.00 82.31 102 GLU A O 1
ATOM 795 N N . ASN A 1 103 ? 11.776 3.173 -19.326 1.00 81.25 103 ASN A N 1
ATOM 796 C CA . ASN A 1 103 ? 13.043 3.899 -19.354 1.00 81.25 103 ASN A CA 1
ATOM 797 C C . ASN A 1 103 ? 14.223 2.986 -19.718 1.00 81.25 103 ASN A C 1
ATOM 799 O O . ASN A 1 103 ? 15.109 3.400 -20.466 1.00 81.25 103 ASN A O 1
ATOM 803 N N . LEU A 1 104 ? 14.248 1.749 -19.209 1.00 80.44 104 LEU A N 1
ATOM 804 C CA . LEU A 1 104 ? 15.277 0.769 -19.566 1.00 80.44 104 LEU A CA 1
ATOM 805 C C . LEU A 1 104 ? 15.194 0.374 -21.044 1.00 80.44 104 LEU A C 1
ATOM 807 O O . LEU A 1 104 ? 16.236 0.267 -21.686 1.00 80.44 104 LEU A O 1
ATOM 811 N N . ASP A 1 105 ? 13.989 0.242 -21.601 1.00 78.00 105 ASP A N 1
ATOM 812 C CA . ASP A 1 105 ? 13.806 0.073 -23.047 1.00 78.00 105 ASP A CA 1
ATOM 813 C C . ASP A 1 105 ? 14.379 1.233 -23.838 1.00 78.00 105 ASP A C 1
ATOM 815 O O . ASP A 1 105 ? 15.166 1.024 -24.754 1.00 78.00 105 ASP A O 1
ATOM 819 N N . ALA A 1 106 ? 14.036 2.463 -23.458 1.00 76.06 106 ALA A N 1
ATOM 820 C CA . ALA A 1 106 ? 14.520 3.643 -24.159 1.00 76.06 106 ALA A CA 1
ATOM 821 C C . ALA A 1 106 ? 16.059 3.734 -24.146 1.00 76.06 106 ALA A C 1
ATOM 823 O O . ALA A 1 106 ? 16.663 4.195 -25.118 1.00 76.06 106 ALA A O 1
ATOM 824 N N . ILE A 1 107 ? 16.705 3.281 -23.064 1.00 76.88 107 ILE A N 1
ATOM 825 C CA . ILE A 1 107 ? 18.167 3.186 -22.973 1.00 76.88 107 ILE A CA 1
ATOM 826 C C . ILE A 1 107 ? 18.699 2.118 -23.933 1.00 76.88 107 ILE A C 1
ATOM 828 O O . ILE A 1 107 ? 19.610 2.419 -24.707 1.00 76.88 107 ILE A O 1
ATOM 832 N N . LEU A 1 108 ? 18.132 0.908 -23.909 1.00 74.25 108 LEU A N 1
ATOM 833 C CA . LEU A 1 108 ? 18.543 -0.188 -24.791 1.00 74.25 108 LEU A CA 1
ATOM 834 C C . LEU A 1 108 ? 18.364 0.197 -26.265 1.00 74.25 108 LEU A C 1
ATOM 836 O O . LEU A 1 108 ? 19.309 0.098 -27.046 1.00 74.25 108 LEU A O 1
ATOM 840 N N . ASP A 1 109 ? 17.207 0.740 -26.634 1.00 71.19 109 ASP A N 1
ATOM 841 C CA . ASP A 1 109 ? 16.909 1.211 -27.987 1.00 71.19 109 ASP A CA 1
ATOM 842 C C . ASP A 1 109 ? 17.826 2.368 -28.404 1.00 71.19 109 ASP A C 1
ATOM 844 O O . ASP A 1 109 ? 18.329 2.412 -29.532 1.00 71.19 109 ASP A O 1
ATOM 848 N N . GLY A 1 110 ? 18.110 3.299 -27.489 1.00 61.53 110 GLY A N 1
ATOM 849 C CA . GLY A 1 110 ? 19.025 4.416 -27.719 1.00 61.53 110 GLY A CA 1
ATOM 850 C C . GLY A 1 110 ? 20.482 3.983 -27.934 1.00 61.53 110 GLY A C 1
ATOM 851 O O . GLY A 1 110 ? 21.216 4.624 -28.695 1.00 61.53 110 GLY A O 1
ATOM 852 N N . GLU A 1 111 ? 20.907 2.887 -27.306 1.00 54.72 111 GLU A N 1
ATOM 853 C CA . GLU A 1 111 ? 22.238 2.294 -27.465 1.00 54.72 111 GLU A CA 1
ATOM 854 C C . GLU A 1 111 ? 22.345 1.456 -28.757 1.00 54.72 111 GLU A C 1
ATOM 856 O O . GLU A 1 111 ? 23.337 1.566 -29.491 1.00 54.72 111 GLU A O 1
ATOM 861 N N . ILE A 1 112 ? 21.279 0.727 -29.114 1.00 52.03 112 ILE A N 1
ATOM 862 C CA . ILE A 1 112 ? 21.131 -0.002 -30.389 1.00 52.03 112 ILE A CA 1
ATOM 863 C C . ILE A 1 112 ? 21.162 0.974 -31.580 1.00 52.03 112 ILE A C 1
ATOM 865 O O . ILE A 1 112 ? 21.840 0.738 -32.584 1.00 52.03 112 ILE A O 1
ATOM 869 N N . THR A 1 113 ? 20.514 2.135 -31.448 1.00 48.84 113 THR A N 1
ATOM 870 C CA . THR A 1 113 ? 20.465 3.151 -32.513 1.00 48.84 113 THR A CA 1
ATOM 871 C C . THR A 1 113 ? 21.836 3.802 -32.770 1.00 48.84 113 THR A C 1
ATOM 873 O O . THR A 1 113 ? 22.157 4.144 -33.908 1.00 48.84 113 THR A O 1
ATOM 876 N N . LYS A 1 114 ? 22.695 3.942 -31.746 1.00 51.75 114 LYS A N 1
ATOM 877 C CA . LYS A 1 114 ? 24.056 4.509 -31.887 1.00 51.75 114 LYS A CA 1
ATOM 878 C C . LYS A 1 114 ? 25.076 3.537 -32.481 1.00 51.75 114 LYS A C 1
ATOM 880 O O . LYS A 1 114 ? 26.057 3.984 -33.071 1.00 51.75 114 LYS A O 1
ATOM 885 N N . THR A 1 115 ? 24.865 2.233 -32.336 1.00 50.16 115 THR A N 1
ATOM 886 C CA . THR A 1 115 ? 25.775 1.189 -32.840 1.00 50.16 115 THR A CA 1
ATOM 887 C C . THR A 1 115 ? 25.460 0.737 -34.270 1.00 50.16 115 THR A C 1
ATOM 889 O O . THR A 1 115 ? 26.184 -0.086 -34.827 1.00 50.16 115 THR A O 1
ATOM 892 N N . GLY A 1 116 ? 24.443 1.320 -34.916 1.00 40.41 116 GLY A N 1
ATOM 893 C CA . GLY A 1 116 ? 24.143 1.090 -36.333 1.00 40.41 116 GLY A CA 1
ATOM 894 C C . GLY A 1 116 ? 23.531 -0.279 -36.647 1.00 40.41 116 GLY A C 1
ATOM 895 O O . GLY A 1 116 ? 23.371 -0.610 -37.822 1.00 40.41 116 GLY A O 1
ATOM 896 N N . LEU A 1 117 ? 23.151 -1.064 -35.634 1.00 40.22 117 LEU A N 1
ATOM 897 C CA . LEU A 1 117 ? 22.371 -2.283 -35.825 1.00 40.22 117 LEU A CA 1
ATOM 898 C C . LEU A 1 117 ? 20.880 -1.922 -35.897 1.00 40.22 117 LEU A C 1
ATOM 900 O O . LEU A 1 117 ? 20.159 -1.953 -34.906 1.00 40.22 117 LEU A O 1
ATOM 904 N N . VAL A 1 118 ? 20.395 -1.575 -37.091 1.00 49.06 118 VAL A N 1
ATOM 905 C CA . VAL A 1 118 ? 18.950 -1.608 -37.358 1.00 49.06 118 VAL A CA 1
ATOM 906 C C . VAL A 1 118 ? 18.561 -3.053 -37.655 1.00 49.06 118 VAL A C 1
ATOM 908 O O . VAL A 1 118 ? 18.655 -3.521 -38.787 1.00 49.06 118 VAL A O 1
ATOM 911 N N . THR A 1 119 ? 18.104 -3.745 -36.622 1.00 36.59 119 THR A N 1
ATOM 912 C CA . THR A 1 119 ? 17.198 -4.896 -36.710 1.00 36.59 119 THR A CA 1
ATOM 913 C C . THR A 1 119 ? 16.165 -4.647 -35.617 1.00 36.59 119 THR A C 1
ATOM 915 O O . THR A 1 119 ? 16.503 -4.709 -34.445 1.00 36.59 119 THR A O 1
ATOM 918 N N . GLY A 1 120 ? 15.018 -4.048 -35.938 1.00 37.06 120 GLY A N 1
ATOM 919 C CA . GLY A 1 120 ? 13.803 -4.829 -36.167 1.00 37.06 120 GLY A CA 1
ATOM 920 C C . GLY A 1 120 ? 13.279 -5.351 -34.830 1.00 37.06 120 GLY A C 1
ATOM 921 O O . GLY A 1 120 ? 13.850 -6.303 -34.328 1.00 37.06 120 GLY A O 1
ATOM 922 N N . GLU A 1 121 ? 12.240 -4.707 -34.284 1.00 41.56 121 GLU A N 1
ATOM 923 C CA . GLU A 1 121 ? 11.566 -5.068 -33.024 1.00 41.56 121 GLU A CA 1
ATOM 924 C C . GLU A 1 121 ? 12.509 -5.353 -31.836 1.00 41.56 121 GLU A C 1
ATOM 926 O O . GLU A 1 121 ? 12.987 -6.467 -31.644 1.00 41.56 121 GLU A O 1
ATOM 931 N N . ALA A 1 122 ? 12.624 -4.403 -30.904 1.00 43.72 122 ALA A N 1
ATOM 932 C CA . ALA A 1 122 ? 13.071 -4.678 -29.531 1.00 43.72 122 ALA A CA 1
ATOM 933 C C . ALA A 1 122 ? 12.087 -5.587 -28.743 1.00 43.72 122 ALA A C 1
ATOM 935 O O . ALA A 1 122 ? 12.103 -5.649 -27.517 1.00 43.72 122 ALA A O 1
ATOM 936 N N . ALA A 1 123 ? 11.226 -6.335 -29.441 1.00 45.31 123 ALA A N 1
ATOM 937 C CA . ALA A 1 123 ? 10.416 -7.411 -28.903 1.00 45.31 123 ALA A CA 1
ATOM 938 C C . ALA A 1 123 ? 11.283 -8.676 -28.811 1.00 45.31 123 ALA A C 1
ATOM 940 O O . ALA A 1 123 ? 11.207 -9.566 -29.655 1.00 45.31 123 ALA A O 1
ATOM 941 N N . GLY A 1 124 ? 12.157 -8.766 -27.808 1.00 49.84 124 GLY A N 1
ATOM 942 C CA . GLY A 1 124 ? 12.933 -10.001 -27.660 1.00 49.84 124 GLY A CA 1
ATOM 943 C C . GLY A 1 124 ? 13.918 -10.102 -26.509 1.00 49.84 124 GLY A C 1
ATOM 944 O O . GLY A 1 124 ? 14.304 -11.221 -26.176 1.00 49.84 124 GLY A O 1
ATOM 945 N N . VAL A 1 125 ? 14.321 -8.998 -25.874 1.00 52.47 125 VAL A N 1
ATOM 946 C CA . VAL A 1 125 ? 15.199 -9.078 -24.697 1.00 52.47 125 VAL A CA 1
ATOM 947 C C . VAL A 1 125 ? 14.330 -9.078 -23.438 1.00 52.47 125 VAL A C 1
ATOM 949 O O . VAL A 1 125 ? 13.733 -8.049 -23.122 1.00 52.47 125 VAL A O 1
ATOM 952 N N . PRO A 1 126 ? 14.215 -10.206 -22.709 1.00 59.97 126 PRO A N 1
ATOM 953 C CA . PRO A 1 126 ? 13.470 -10.230 -21.460 1.00 59.97 126 PRO A CA 1
ATOM 954 C C . PRO A 1 126 ? 14.205 -9.373 -20.423 1.00 59.97 126 PRO A C 1
ATOM 956 O O . PRO A 1 126 ? 15.240 -9.770 -19.887 1.00 59.97 126 PRO A O 1
ATOM 959 N N . LEU A 1 127 ? 13.670 -8.183 -20.150 1.00 59.53 127 LEU A N 1
ATOM 960 C CA . LEU A 1 127 ? 14.094 -7.354 -19.029 1.00 59.53 127 LEU A CA 1
ATOM 961 C C . LEU A 1 127 ? 13.532 -7.959 -17.743 1.00 59.53 127 LEU A C 1
ATOM 963 O O . LEU A 1 127 ? 12.322 -7.978 -17.525 1.00 59.53 127 LEU A O 1
ATOM 967 N N . ILE A 1 128 ? 14.432 -8.474 -16.911 1.00 62.31 128 ILE A N 1
ATOM 968 C CA . ILE A 1 128 ? 14.112 -9.070 -15.616 1.00 62.31 128 ILE A CA 1
ATOM 969 C C . ILE A 1 128 ? 14.804 -8.233 -14.550 1.00 62.31 128 ILE A C 1
ATOM 971 O O . ILE A 1 128 ? 16.033 -8.135 -14.539 1.00 62.31 128 ILE A O 1
ATOM 975 N N . VAL A 1 129 ? 14.024 -7.657 -13.639 1.00 64.31 129 VAL A N 1
ATOM 976 C CA . VAL A 1 129 ? 14.570 -7.052 -12.425 1.00 64.31 129 VAL A CA 1
ATOM 977 C C . VAL A 1 129 ? 14.795 -8.168 -11.412 1.00 64.31 129 VAL A C 1
ATOM 979 O O . VAL A 1 129 ? 13.880 -8.931 -11.093 1.00 64.31 129 VAL A O 1
ATOM 982 N N . LEU A 1 130 ? 16.036 -8.274 -10.942 1.00 64.81 130 LEU A N 1
ATOM 983 C CA . LEU A 1 130 ? 16.436 -9.167 -9.861 1.00 64.81 130 LEU A CA 1
ATOM 984 C C . LEU A 1 130 ? 16.552 -8.344 -8.581 1.00 64.81 130 LEU A C 1
ATOM 986 O O . LEU A 1 130 ? 17.326 -7.385 -8.532 1.00 64.81 130 LEU A O 1
ATOM 990 N N . ALA A 1 131 ? 15.811 -8.725 -7.546 1.00 60.50 131 ALA A N 1
ATOM 991 C CA . ALA A 1 131 ? 16.018 -8.168 -6.217 1.00 60.50 131 ALA A CA 1
ATOM 992 C C . ALA A 1 131 ? 17.335 -8.724 -5.640 1.00 60.50 131 ALA A C 1
ATOM 994 O O . ALA A 1 131 ? 17.507 -9.935 -5.499 1.00 60.50 131 ALA A O 1
ATOM 995 N N . LEU A 1 132 ? 18.296 -7.848 -5.326 1.00 49.97 132 LEU A N 1
ATOM 996 C CA . LEU A 1 132 ? 19.554 -8.250 -4.689 1.00 49.97 132 LEU A CA 1
ATOM 997 C C . LEU A 1 132 ? 19.271 -8.872 -3.311 1.00 49.97 132 LEU A C 1
ATOM 999 O O . LEU A 1 132 ? 18.788 -8.186 -2.416 1.00 49.97 132 LEU A O 1
ATOM 1003 N N . GLY A 1 133 ? 19.616 -10.151 -3.138 1.00 57.12 133 GLY A N 1
ATOM 1004 C CA . GLY A 1 133 ? 19.453 -10.893 -1.879 1.00 57.12 133 GLY A CA 1
ATOM 1005 C C . GLY A 1 133 ? 18.308 -11.911 -1.874 1.00 57.12 133 GLY A C 1
ATOM 1006 O O . GLY A 1 133 ? 18.283 -12.774 -1.000 1.00 57.12 133 GLY A O 1
ATOM 1007 N N . GLU A 1 134 ? 17.423 -11.875 -2.872 1.00 55.62 134 GLU A N 1
ATOM 1008 C CA . GLU A 1 134 ? 16.411 -12.904 -3.112 1.00 55.62 134 GLU A CA 1
ATOM 1009 C C . GLU A 1 134 ? 16.694 -13.577 -4.456 1.00 55.62 134 GLU A C 1
ATOM 1011 O O . GLU A 1 134 ? 16.207 -13.149 -5.500 1.00 55.62 134 GLU A O 1
ATOM 1016 N N . ASP A 1 135 ? 17.461 -14.672 -4.442 1.00 51.78 135 ASP A N 1
ATOM 1017 C CA . ASP A 1 135 ? 17.877 -15.424 -5.644 1.00 51.78 135 ASP A CA 1
ATOM 1018 C C . ASP A 1 135 ? 16.707 -15.978 -6.500 1.00 51.78 135 ASP A C 1
ATOM 1020 O O . ASP A 1 135 ? 16.927 -16.654 -7.509 1.00 51.78 135 ASP A O 1
ATOM 1024 N N . GLN A 1 136 ? 15.450 -15.719 -6.122 1.00 56.09 136 GLN A N 1
ATOM 1025 C CA . GLN A 1 136 ? 14.250 -16.282 -6.742 1.00 56.09 136 GLN A CA 1
ATOM 1026 C C . GLN A 1 136 ? 13.220 -15.250 -7.218 1.00 56.09 136 GLN A C 1
ATOM 1028 O O . GLN A 1 136 ? 12.370 -15.620 -8.031 1.00 56.09 136 GLN A O 1
ATOM 1033 N N . LEU A 1 137 ? 13.280 -13.981 -6.790 1.00 62.06 137 LEU A N 1
ATOM 1034 C CA . LEU A 1 137 ? 12.287 -12.998 -7.227 1.00 62.06 137 LEU A CA 1
ATOM 1035 C C . LEU A 1 137 ? 12.712 -12.377 -8.563 1.00 62.06 137 LEU A C 1
ATOM 1037 O O . LEU A 1 137 ? 13.590 -11.516 -8.639 1.00 62.06 137 LEU A O 1
ATOM 1041 N N . LYS A 1 138 ? 12.084 -12.861 -9.635 1.00 70.38 138 LYS A N 1
ATOM 1042 C CA . LYS A 1 138 ? 12.233 -12.353 -10.999 1.00 70.38 138 LYS A CA 1
ATOM 1043 C C . LYS A 1 138 ? 10.955 -11.637 -11.381 1.00 70.38 138 LYS A C 1
ATOM 1045 O O . LYS A 1 138 ? 9.920 -12.284 -11.520 1.00 70.38 138 LYS A O 1
ATOM 1050 N N . VAL A 1 139 ? 11.039 -10.325 -11.562 1.00 74.94 139 VAL A N 1
ATOM 1051 C CA . VAL A 1 139 ? 9.906 -9.530 -12.036 1.00 74.94 139 VAL A CA 1
ATOM 1052 C C . VAL A 1 139 ? 10.208 -9.063 -13.449 1.00 74.94 139 VAL A C 1
ATOM 1054 O O . VAL A 1 139 ? 11.213 -8.395 -13.692 1.00 74.94 139 VAL A O 1
ATOM 1057 N N . ASP A 1 140 ? 9.346 -9.454 -14.380 1.00 80.06 140 ASP A N 1
ATOM 1058 C CA . ASP A 1 140 ? 9.308 -8.926 -15.738 1.00 80.06 140 ASP A CA 1
ATOM 1059 C C . ASP A 1 140 ? 8.101 -7.984 -15.903 1.00 80.06 140 ASP A C 1
ATOM 1061 O O . ASP A 1 140 ? 7.290 -7.813 -14.985 1.00 80.06 140 ASP A O 1
ATOM 1065 N N . ARG A 1 141 ? 7.965 -7.368 -17.082 1.00 78.19 141 ARG A N 1
ATOM 1066 C CA . ARG A 1 141 ? 6.839 -6.462 -17.377 1.00 78.19 141 ARG A CA 1
ATOM 1067 C C . ARG A 1 141 ? 5.485 -7.121 -17.212 1.00 78.19 141 ARG A C 1
ATOM 1069 O O . ARG A 1 141 ? 4.579 -6.534 -16.636 1.00 78.19 141 ARG A O 1
ATOM 1076 N N . SER A 1 142 ? 5.366 -8.355 -17.694 1.00 81.25 142 SER A N 1
ATOM 1077 C CA . SER A 1 142 ? 4.111 -9.091 -17.629 1.00 81.25 142 SER A CA 1
ATOM 1078 C C . SER A 1 142 ? 3.697 -9.344 -16.178 1.00 81.25 142 SER A C 1
ATOM 1080 O O . SER A 1 142 ? 2.509 -9.311 -15.871 1.00 81.25 142 SER A O 1
ATOM 1082 N N . GLY A 1 143 ? 4.668 -9.532 -15.280 1.00 81.31 143 GLY A N 1
ATOM 1083 C CA . GLY A 1 143 ? 4.462 -9.640 -13.842 1.00 81.31 143 GLY A CA 1
ATOM 1084 C C . GLY A 1 143 ? 3.994 -8.330 -13.208 1.00 81.31 143 GLY A C 1
ATOM 10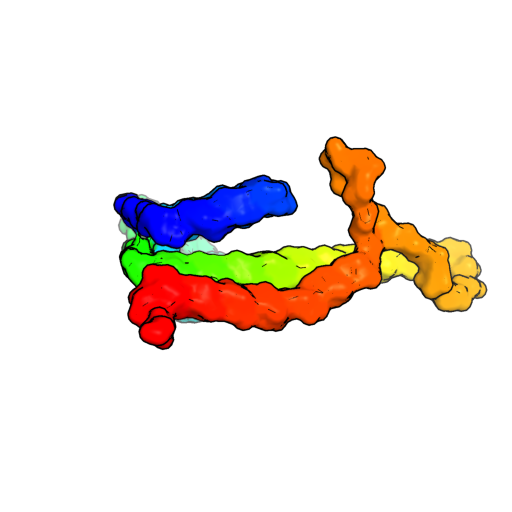85 O O . GLY A 1 143 ? 3.073 -8.354 -12.387 1.00 81.31 143 GLY A O 1
ATOM 1086 N N . ALA A 1 144 ? 4.560 -7.189 -13.612 1.00 80.00 144 ALA A N 1
ATOM 1087 C CA . ALA A 1 144 ? 4.107 -5.871 -13.161 1.00 80.00 144 ALA A CA 1
ATOM 1088 C C . ALA A 1 144 ? 2.668 -5.570 -13.630 1.00 80.00 144 ALA A C 1
ATOM 1090 O O . ALA A 1 144 ? 1.818 -5.212 -12.813 1.00 80.00 144 ALA A O 1
ATOM 1091 N N . ASP A 1 145 ? 2.355 -5.821 -14.904 1.00 82.62 145 ASP A N 1
ATOM 1092 C CA . ASP A 1 145 ? 1.017 -5.613 -15.476 1.00 82.62 145 ASP A CA 1
ATOM 1093 C C . ASP A 1 145 ? -0.037 -6.532 -14.845 1.00 82.62 145 ASP A C 1
ATOM 1095 O O . ASP A 1 145 ? -1.137 -6.096 -14.488 1.00 82.62 145 ASP A O 1
ATOM 1099 N N . GLN A 1 146 ? 0.302 -7.810 -14.647 1.00 86.06 146 GLN A N 1
ATOM 1100 C CA . GLN A 1 146 ? -0.569 -8.757 -13.949 1.00 86.06 146 GLN A CA 1
ATOM 1101 C C . GLN A 1 146 ? -0.833 -8.312 -12.510 1.00 86.06 146 GLN A C 1
ATOM 1103 O O . GLN A 1 146 ? -1.983 -8.351 -12.064 1.00 86.06 146 GLN A O 1
ATOM 1108 N N . SER A 1 147 ? 0.193 -7.831 -11.806 1.00 85.69 147 SER A N 1
ATOM 1109 C CA . SER A 1 147 ? 0.052 -7.308 -10.443 1.00 85.69 147 SER A CA 1
ATOM 1110 C C . SER A 1 147 ? -0.837 -6.063 -10.410 1.00 85.69 147 SER A C 1
ATOM 1112 O O . SER A 1 147 ? -1.715 -5.950 -9.555 1.00 85.69 147 SER A O 1
ATOM 1114 N N . ARG A 1 148 ? -0.712 -5.166 -11.394 1.00 86.69 148 ARG A N 1
ATOM 1115 C CA . ARG A 1 148 ? -1.578 -3.983 -11.498 1.00 86.69 148 ARG A CA 1
ATOM 1116 C C . ARG A 1 148 ? -3.033 -4.366 -11.775 1.00 86.69 148 ARG A C 1
ATOM 1118 O O . ARG A 1 148 ? -3.950 -3.785 -11.198 1.00 86.69 148 ARG A O 1
ATOM 1125 N N . SER A 1 149 ? -3.267 -5.410 -12.573 1.00 90.50 149 SER A N 1
ATOM 1126 C CA . SER A 1 149 ? -4.621 -5.888 -12.897 1.00 90.50 149 SER A CA 1
ATOM 1127 C C . SER A 1 149 ? -5.416 -6.395 -11.683 1.00 90.50 149 SER A C 1
ATOM 1129 O O . SER A 1 149 ? -6.650 -6.427 -11.721 1.00 90.50 149 SER A O 1
ATOM 1131 N N . VAL A 1 150 ? -4.740 -6.779 -10.591 1.00 90.69 150 VAL A N 1
ATOM 1132 C CA . VAL A 1 150 ? -5.393 -7.259 -9.364 1.00 90.69 150 VAL A CA 1
ATOM 1133 C C . VAL A 1 150 ? -5.613 -6.164 -8.316 1.00 90.69 150 VAL A C 1
ATOM 1135 O O . VAL A 1 150 ? -6.398 -6.385 -7.392 1.00 90.69 150 VAL A O 1
ATOM 1138 N N . ILE A 1 151 ? -5.031 -4.969 -8.480 1.00 90.81 151 ILE A N 1
ATOM 1139 C CA . ILE A 1 151 ? -5.222 -3.829 -7.565 1.00 90.81 151 ILE A CA 1
ATOM 1140 C C . ILE A 1 151 ? -6.705 -3.469 -7.359 1.00 90.81 151 ILE A C 1
ATOM 1142 O O . ILE A 1 151 ? -7.105 -3.295 -6.206 1.00 90.81 151 ILE A O 1
ATOM 1146 N N . PRO A 1 152 ? -7.579 -3.434 -8.387 1.00 93.19 152 PRO A N 1
ATOM 1147 C CA . PRO A 1 152 ? -9.003 -3.168 -8.166 1.00 93.19 152 PRO A CA 1
ATOM 1148 C C . PRO A 1 152 ? -9.676 -4.201 -7.251 1.00 93.19 152 PRO A C 1
ATOM 1150 O O . PRO A 1 152 ? -10.531 -3.854 -6.441 1.00 93.19 152 PRO A O 1
ATOM 1153 N N . LYS A 1 153 ? -9.268 -5.476 -7.334 1.00 92.12 153 LYS A N 1
ATOM 1154 C CA . LYS A 1 153 ? -9.778 -6.530 -6.443 1.00 92.12 153 LYS A CA 1
ATOM 1155 C C . LYS A 1 153 ? -9.267 -6.348 -5.017 1.00 92.12 153 LYS A C 1
ATOM 1157 O O . LYS A 1 153 ? -10.031 -6.554 -4.078 1.00 92.12 153 LYS A O 1
ATOM 1162 N N . LEU A 1 154 ? -8.003 -5.950 -4.861 1.00 91.81 154 LEU A N 1
ATOM 1163 C CA . LEU A 1 154 ? -7.423 -5.626 -3.559 1.00 91.81 154 LEU A CA 1
ATOM 1164 C C . LEU A 1 154 ? -8.175 -4.464 -2.897 1.00 91.81 154 LEU A C 1
ATOM 1166 O O . LEU A 1 154 ? -8.539 -4.579 -1.732 1.00 91.81 154 LEU A O 1
ATOM 1170 N N . ARG A 1 155 ? -8.473 -3.391 -3.644 1.00 93.19 155 ARG A N 1
ATOM 1171 C CA . ARG A 1 155 ? -9.267 -2.251 -3.153 1.00 93.19 155 ARG A CA 1
ATOM 1172 C C . ARG A 1 155 ? -10.621 -2.694 -2.613 1.00 93.19 155 ARG A C 1
ATOM 1174 O O . ARG A 1 155 ? -10.928 -2.421 -1.460 1.00 93.19 155 ARG A O 1
ATOM 1181 N N . LEU A 1 156 ? -11.371 -3.474 -3.394 1.00 92.44 156 LEU A N 1
ATOM 1182 C CA . LEU A 1 156 ? -12.667 -4.006 -2.963 1.00 92.44 156 LEU A CA 1
ATOM 1183 C C . LEU A 1 156 ? -12.557 -4.883 -1.704 1.00 92.44 156 LEU A C 1
ATOM 1185 O O . LEU A 1 156 ? -13.406 -4.811 -0.816 1.00 92.44 156 LEU A O 1
ATOM 1189 N N . ALA A 1 157 ? -11.513 -5.711 -1.604 1.00 92.50 157 ALA A N 1
ATOM 1190 C CA . ALA A 1 157 ? -11.284 -6.541 -0.424 1.00 92.50 157 ALA A CA 1
ATOM 1191 C C . ALA A 1 157 ? -10.962 -5.695 0.820 1.00 92.50 157 ALA A C 1
ATOM 1193 O O . ALA A 1 157 ? -11.503 -5.959 1.895 1.00 92.50 157 ALA A O 1
ATOM 1194 N N . LEU A 1 158 ? -10.130 -4.659 0.673 1.00 92.38 158 LEU A N 1
ATOM 1195 C CA . LEU A 1 158 ? -9.788 -3.725 1.746 1.00 92.38 158 LEU A CA 1
ATOM 1196 C C . LEU A 1 158 ? -10.998 -2.886 2.182 1.00 92.38 158 LEU A C 1
ATOM 1198 O O . LEU A 1 158 ? -11.204 -2.708 3.379 1.00 92.38 158 LEU A O 1
ATOM 1202 N N . GLU A 1 159 ? -11.839 -2.435 1.249 1.00 92.31 159 GLU A N 1
ATOM 1203 C CA . GLU A 1 159 ? -13.100 -1.732 1.536 1.00 92.31 159 GLU A CA 1
ATOM 1204 C C . GLU A 1 159 ? -14.103 -2.620 2.285 1.00 92.31 159 GLU A C 1
ATOM 1206 O O . GLU A 1 159 ? -14.726 -2.199 3.266 1.00 92.31 159 GLU A O 1
ATOM 1211 N N . SER A 1 160 ? -14.247 -3.877 1.859 1.00 91.81 160 SER A N 1
ATOM 1212 C CA . SER A 1 160 ? -15.085 -4.848 2.565 1.00 91.81 160 SER A CA 1
ATOM 1213 C C . SER A 1 160 ? -14.555 -5.100 3.976 1.00 91.81 160 SER A C 1
ATOM 1215 O O . SER A 1 160 ? -15.328 -5.136 4.934 1.00 91.81 160 SER A O 1
ATOM 1217 N N . TRP A 1 161 ? -13.241 -5.269 4.121 1.00 93.44 161 TRP A N 1
ATOM 1218 C CA . TRP A 1 161 ? -12.604 -5.477 5.416 1.00 93.44 161 TRP A CA 1
ATOM 1219 C C . TRP A 1 161 ? -12.768 -4.258 6.332 1.00 93.44 161 TRP A C 1
ATOM 1221 O O . TRP A 1 161 ? -13.187 -4.414 7.479 1.00 93.44 161 TRP A O 1
ATOM 1231 N N . SER A 1 162 ? -12.532 -3.038 5.838 1.00 91.75 162 SER A N 1
ATOM 1232 C CA . SER A 1 162 ? -12.693 -1.817 6.640 1.00 91.75 162 SER A CA 1
ATOM 1233 C C . SER A 1 162 ? -14.135 -1.640 7.110 1.00 91.75 162 SER A C 1
ATOM 1235 O O . SER A 1 162 ? -14.373 -1.261 8.256 1.00 91.75 162 SER A O 1
ATOM 1237 N N . SER A 1 163 ? -15.112 -1.970 6.265 1.00 89.31 163 SER A N 1
ATOM 1238 C CA . SER A 1 163 ? -16.538 -1.916 6.605 1.00 89.31 163 SER A CA 1
ATOM 1239 C C . SER A 1 163 ? -16.912 -2.930 7.692 1.00 89.31 163 SER A C 1
ATOM 1241 O O . SER A 1 163 ? -17.685 -2.609 8.598 1.00 89.31 163 SER A O 1
ATOM 1243 N N . GLN A 1 164 ? -16.338 -4.135 7.652 1.00 89.31 164 GLN A N 1
ATOM 1244 C CA . GLN A 1 164 ? -16.534 -5.152 8.691 1.00 89.31 164 GLN A CA 1
ATOM 1245 C C . GLN A 1 164 ? -15.903 -4.733 10.021 1.00 89.31 164 GLN A C 1
ATOM 1247 O O . GLN A 1 164 ? -16.548 -4.795 11.066 1.00 89.31 164 GLN A O 1
ATOM 1252 N N . VAL A 1 165 ? -14.659 -4.254 9.993 1.00 88.38 165 VAL A N 1
ATOM 1253 C CA . VAL A 1 165 ? -13.899 -3.877 11.194 1.00 88.38 165 VAL A CA 1
ATOM 1254 C C . VAL A 1 165 ? -14.459 -2.620 11.875 1.00 88.38 165 VAL A C 1
ATOM 1256 O O . VAL A 1 165 ? -14.377 -2.480 13.100 1.00 88.38 165 VAL A O 1
ATOM 1259 N N . ARG A 1 166 ? -15.081 -1.721 11.104 1.00 86.25 166 ARG A N 1
ATOM 1260 C CA . ARG A 1 166 ? -15.839 -0.569 11.623 1.00 86.25 166 ARG A CA 1
ATOM 1261 C C . ARG A 1 166 ? -17.244 -0.936 12.115 1.00 86.25 166 ARG A C 1
ATOM 1263 O O . ARG A 1 166 ? -17.948 -0.080 12.637 1.00 86.25 166 ARG A O 1
ATOM 1270 N N . GLY A 1 167 ? -17.675 -2.191 11.960 1.00 81.94 167 GLY A N 1
ATOM 1271 C CA . GLY A 1 167 ? -19.011 -2.636 12.366 1.00 81.94 167 GLY A CA 1
ATOM 1272 C C . GLY A 1 167 ? -20.145 -2.079 11.497 1.00 81.94 167 GLY A C 1
ATOM 1273 O O . GLY A 1 167 ? -21.298 -2.086 11.917 1.00 81.94 167 GLY A O 1
ATOM 1274 N N . GLN A 1 168 ? -19.836 -1.600 10.288 1.00 71.25 168 GLN A N 1
ATOM 1275 C CA . GLN A 1 168 ? -20.808 -1.055 9.331 1.00 71.25 168 GLN A CA 1
ATOM 1276 C C . GLN A 1 168 ? -21.482 -2.150 8.488 1.00 71.25 168 GLN A C 1
ATOM 1278 O O . GLN A 1 168 ? -22.440 -1.883 7.769 1.00 71.25 168 GLN A O 1
ATOM 1283 N N . THR A 1 169 ? -21.003 -3.393 8.591 1.00 52.84 169 THR A N 1
ATOM 1284 C CA . THR A 1 169 ? -21.617 -4.565 7.957 1.00 52.84 169 THR A CA 1
ATOM 1285 C C . THR A 1 169 ? -22.328 -5.389 9.034 1.00 52.84 169 THR A C 1
ATOM 1287 O O . THR A 1 169 ? -21.678 -6.117 9.782 1.00 52.84 169 THR A O 1
ATOM 1290 N N . GLN A 1 170 ? -23.653 -5.244 9.156 1.00 40.72 170 GLN A N 1
ATOM 1291 C CA . GLN A 1 170 ? -24.480 -6.193 9.912 1.00 40.72 170 GLN A CA 1
ATOM 1292 C C . GLN A 1 170 ? -24.568 -7.500 9.114 1.00 40.72 170 GLN A C 1
ATOM 1294 O O . GLN A 1 170 ? -24.941 -7.476 7.941 1.00 40.72 170 GLN A O 1
ATOM 1299 N N . ILE A 1 171 ? -24.197 -8.614 9.750 1.00 39.97 171 ILE A N 1
ATOM 1300 C CA . ILE A 1 171 ? -24.614 -9.963 9.334 1.00 39.97 171 ILE A CA 1
ATOM 1301 C C . ILE A 1 171 ? -26.085 -10.133 9.712 1.00 39.97 171 ILE A C 1
ATOM 1303 O O . ILE A 1 171 ? -26.428 -9.733 10.851 1.00 39.97 171 ILE A O 1
#

Secondary structure (DSSP, 8-state):
-PPPPGGGHHHHHHHHHTT-HHHHHHHHHHHHH-BPPP--HHHHHHHHHHHHTT----SSS------PPPBPP-THHHHHHHHHHHHHHHHHHHHHHHHHHHHHHHHHHHHHHHTT---S-STT----EEPTT-TT-EE-HHHHHHHHHHHHHHHHHHHHHHHHHTT----

pLDDT: mean 73.23, std 18.07, range [36.59, 93.94]

Radius of gyration: 22.73 Å; chains: 1; bounding box: 50×55×57 Å

Sequence (171 aa):
MAAIDRRLIPLIETLTAVGADWLAFELIDGIRRGRETEETPDALASSRRELRNGEQPKATGEPKLIAAEPQPIVGDDQIEWATQYVADRLDSTLEELAACFENLDAILDGEITKTGLVTGEAAGVPLIVLALGEDQLKVDRSGADQSRSVIPKLRLALESWSSQVRGQTQI